Protein AF-A0AAI9C364-F1 (afdb_monomer)

Foldseek 3Di:
DDDPPDPPPDDQDPVLQVQLVVVCVVVVHDPPDDVSSVVSVPDPPDD

Secondary structure (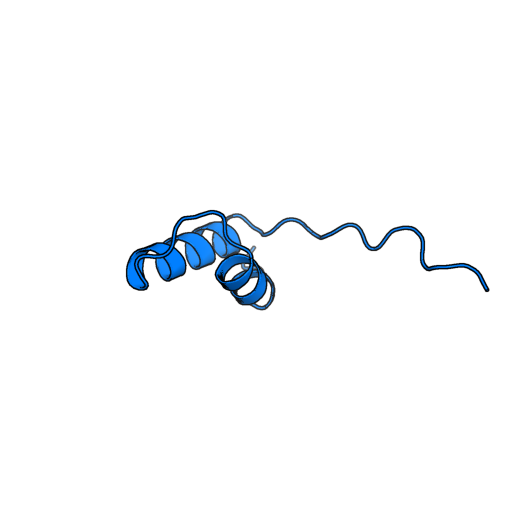DSSP, 8-state):
----TT---PPPPHHH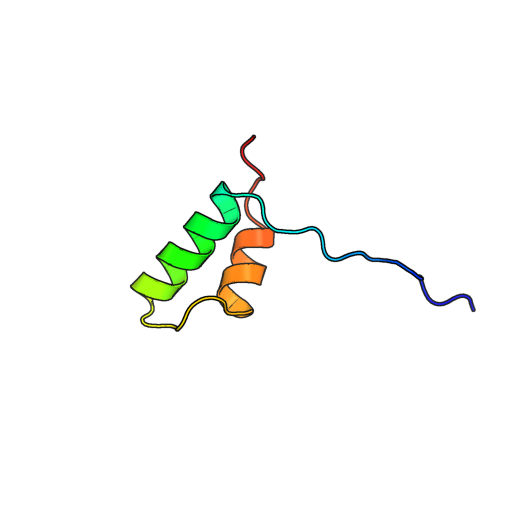HHHHHHHHHHTT--SS-HHHHHHHHTS----

Mean predicted aligned error: 6.83 Å

pLDDT: mean 85.52, std 15.15, range [53.06, 97.94]

Nearest PDB structures (foldseek):
  2yfw-assembly1_H  TM=7.001E-01  e=1.667E+00  Kluyveromyces lactis NRRL Y-1140
  7unk-assembly1_E  TM=7.035E-01  e=1.918E+00  Xenopus laevis
  5bs7-assembly1_C  TM=6.990E-01  e=2.369E+00  Xenopus laevis
  7ux9-assembly1_C  TM=6.965E-01  e=5.131E+00  Arabidopsis thaliana
  7ux9-assembly1_D  TM=6.965E-01  e=5.131E+00  Arabidopsis thaliana

Structure (mmCIF, N/CA/C/O backbone):
data_AF-A0AAI9C364-F1
#
_entry.id   AF-A0AAI9C364-F1
#
loop_
_atom_site.group_PDB
_atom_site.id
_atom_site.type_symbol
_atom_site.label_atom_id
_atom_site.label_alt_id
_atom_site.label_comp_id
_atom_site.label_asym_id
_atom_site.label_entity_id
_atom_site.label_seq_id
_atom_site.pdbx_PDB_ins_code
_atom_site.Cartn_x
_atom_site.Cartn_y
_atom_site.Cartn_z
_atom_site.occupancy
_atom_site.B_iso_or_equiv
_atom_site.auth_seq_id
_atom_site.auth_comp_id
_atom_site.auth_asym_id
_atom_site.auth_atom_id
_atom_site.pdbx_PDB_model_num
ATOM 1 N N . MET A 1 1 ? 16.801 -26.653 -17.517 1.00 57.25 1 MET A N 1
ATOM 2 C CA . MET A 1 1 ? 16.036 -25.408 -17.762 1.00 57.25 1 MET A CA 1
ATOM 3 C C . MET A 1 1 ? 16.511 -24.372 -16.753 1.00 57.25 1 MET A C 1
ATOM 5 O O . MET A 1 1 ? 16.487 -24.694 -15.569 1.00 57.25 1 MET A O 1
ATOM 9 N N . PRO A 1 2 ? 17.018 -23.194 -17.152 1.00 63.72 2 PRO A N 1
ATOM 10 C CA . PRO A 1 2 ? 17.382 -22.181 -16.173 1.00 63.72 2 PRO A CA 1
ATOM 11 C C . PRO A 1 2 ? 16.098 -21.578 -15.594 1.00 63.72 2 PRO A C 1
ATOM 13 O O . PRO A 1 2 ? 15.290 -21.002 -16.316 1.00 63.72 2 PRO A O 1
ATOM 16 N N . ASN A 1 3 ? 15.903 -21.747 -14.287 1.00 57.22 3 ASN A N 1
ATOM 17 C CA . ASN A 1 3 ? 14.892 -21.016 -13.528 1.00 57.22 3 ASN A CA 1
ATOM 18 C C . ASN A 1 3 ? 15.180 -19.508 -13.685 1.00 57.22 3 ASN A C 1
ATOM 20 O O . ASN A 1 3 ? 16.360 -19.143 -13.596 1.00 57.22 3 ASN A O 1
ATOM 24 N N . PRO A 1 4 ? 14.191 -18.624 -13.913 1.00 61.69 4 PRO A N 1
ATOM 25 C CA . PRO A 1 4 ? 14.447 -17.193 -14.037 1.00 61.69 4 PRO A CA 1
ATOM 26 C C . PRO A 1 4 ? 14.970 -16.654 -12.701 1.00 61.69 4 PRO A C 1
ATOM 28 O O . PRO A 1 4 ? 14.220 -16.338 -11.779 1.00 61.69 4 PRO A O 1
ATOM 31 N N . LYS A 1 5 ? 16.297 -16.580 -12.574 1.00 58.09 5 LYS A N 1
ATOM 32 C CA . LYS A 1 5 ? 16.956 -15.944 -11.440 1.00 58.09 5 LYS A CA 1
ATOM 33 C C . LYS A 1 5 ? 16.737 -14.442 -11.575 1.00 58.09 5 LYS A C 1
ATOM 35 O O . LYS A 1 5 ? 17.344 -13.808 -12.430 1.00 58.09 5 LYS A O 1
ATOM 40 N N . GLY A 1 6 ? 15.899 -13.876 -10.710 1.00 54.25 6 GLY A N 1
ATOM 41 C CA . GLY A 1 6 ? 15.928 -12.437 -10.455 1.00 54.25 6 GLY A CA 1
ATOM 42 C C . GLY A 1 6 ? 14.726 -11.629 -10.922 1.00 54.25 6 GLY A C 1
ATOM 43 O O . GLY A 1 6 ? 14.908 -10.470 -11.288 1.00 54.25 6 GLY A O 1
ATOM 44 N N . GLN A 1 7 ? 13.501 -12.154 -10.813 1.00 53.06 7 GLN A N 1
ATOM 45 C CA . GLN A 1 7 ? 12.353 -11.256 -10.647 1.00 53.06 7 GLN A CA 1
ATOM 46 C C . GLN A 1 7 ? 12.474 -10.577 -9.278 1.00 53.06 7 GLN A C 1
ATOM 48 O O . GLN A 1 7 ? 11.902 -11.011 -8.283 1.00 53.06 7 GLN A O 1
ATOM 53 N N . LYS A 1 8 ? 13.312 -9.539 -9.208 1.00 58.38 8 LYS A N 1
ATOM 54 C CA . LYS A 1 8 ? 13.382 -8.666 -8.043 1.00 58.38 8 LYS A CA 1
ATOM 55 C C . LYS A 1 8 ? 12.013 -8.014 -7.932 1.00 58.38 8 LYS A C 1
ATOM 57 O O . LYS A 1 8 ? 11.605 -7.303 -8.852 1.00 58.38 8 LYS A O 1
ATOM 62 N N . SER A 1 9 ? 11.304 -8.289 -6.839 1.00 64.50 9 SER A N 1
ATOM 63 C CA . SER A 1 9 ? 10.071 -7.586 -6.506 1.00 64.50 9 SER A CA 1
ATOM 64 C C . SER A 1 9 ? 10.353 -6.093 -6.599 1.00 64.50 9 SER A C 1
ATOM 66 O O . SER A 1 9 ? 11.195 -5.573 -5.865 1.00 64.50 9 SER A O 1
ATOM 68 N N . GLN A 1 10 ? 9.717 -5.420 -7.557 1.00 73.38 10 GLN A N 1
ATOM 69 C CA . GLN A 1 10 ? 9.855 -3.978 -7.676 1.00 73.38 10 GLN A CA 1
ATOM 70 C C . GLN A 1 10 ? 9.189 -3.364 -6.445 1.00 73.38 10 GLN A C 1
ATOM 72 O O . GLN A 1 10 ? 8.016 -3.655 -6.188 1.00 73.38 10 GLN A O 1
ATOM 77 N N . PRO A 1 11 ? 9.921 -2.574 -5.645 1.00 83.19 11 PRO A N 1
ATOM 78 C CA . PRO A 1 11 ? 9.318 -1.911 -4.506 1.00 83.19 11 PRO A CA 1
ATOM 79 C C . PRO A 1 11 ? 8.236 -0.943 -4.995 1.00 83.19 11 PRO A C 1
ATOM 81 O O . PRO A 1 11 ? 8.395 -0.285 -6.024 1.00 83.19 11 PRO A O 1
ATOM 84 N N . LEU A 1 12 ? 7.143 -0.853 -4.236 1.00 88.12 12 LEU A N 1
ATOM 85 C CA . LEU A 1 12 ? 6.078 0.117 -4.486 1.00 88.12 12 LEU A CA 1
ATOM 86 C C . LEU A 1 12 ? 6.639 1.545 -4.487 1.00 88.12 12 LEU A C 1
ATOM 88 O O . LEU A 1 12 ? 7.479 1.884 -3.642 1.00 88.12 12 LEU A O 1
ATOM 92 N N . SER A 1 13 ? 6.136 2.392 -5.388 1.00 92.00 13 SER A N 1
ATOM 93 C CA . SER A 1 13 ? 6.393 3.834 -5.325 1.00 92.00 13 SER A CA 1
ATOM 94 C C . SER A 1 13 ? 5.788 4.432 -4.044 1.00 92.00 13 SER A C 1
ATOM 96 O O . SER A 1 13 ? 4.887 3.826 -3.455 1.00 92.00 13 SER A O 1
ATOM 98 N N . PRO A 1 14 ? 6.238 5.616 -3.588 1.00 93.19 14 PRO A N 1
ATOM 99 C CA . PRO A 1 14 ? 5.640 6.285 -2.430 1.00 93.19 14 PRO A CA 1
ATOM 100 C C . PRO A 1 14 ? 4.114 6.421 -2.550 1.00 93.19 14 PRO A C 1
ATOM 102 O O . PRO A 1 14 ? 3.392 5.972 -1.665 1.00 93.19 14 PRO A O 1
ATOM 105 N N . ALA A 1 15 ? 3.623 6.876 -3.708 1.00 93.25 15 ALA A N 1
ATOM 106 C CA . ALA A 1 15 ? 2.190 7.001 -3.979 1.00 93.25 15 ALA A CA 1
ATOM 107 C C . ALA A 1 15 ? 1.435 5.658 -3.913 1.00 93.25 15 ALA A C 1
ATOM 109 O O . ALA A 1 15 ? 0.308 5.598 -3.428 1.00 93.25 15 ALA A O 1
ATOM 110 N N . GLN A 1 16 ? 2.051 4.562 -4.369 1.00 95.12 16 GLN A N 1
ATOM 111 C CA . GLN A 1 16 ? 1.455 3.229 -4.254 1.00 95.12 16 GLN A CA 1
ATOM 112 C C . GLN A 1 16 ? 1.413 2.755 -2.793 1.00 95.12 16 GLN A C 1
ATOM 114 O O . GLN A 1 16 ? 0.428 2.152 -2.375 1.00 95.12 16 GLN A O 1
ATOM 119 N N . LYS A 1 17 ? 2.446 3.044 -1.991 1.00 93.69 17 LYS A N 1
ATOM 120 C CA . LYS A 1 17 ? 2.439 2.723 -0.553 1.00 93.69 17 LYS A CA 1
ATOM 121 C C . LYS A 1 17 ? 1.338 3.478 0.184 1.00 93.69 17 LYS A C 1
ATOM 123 O O . LYS A 1 17 ? 0.658 2.884 1.014 1.00 93.69 17 LYS A O 1
ATOM 128 N N . ASP A 1 18 ? 1.145 4.752 -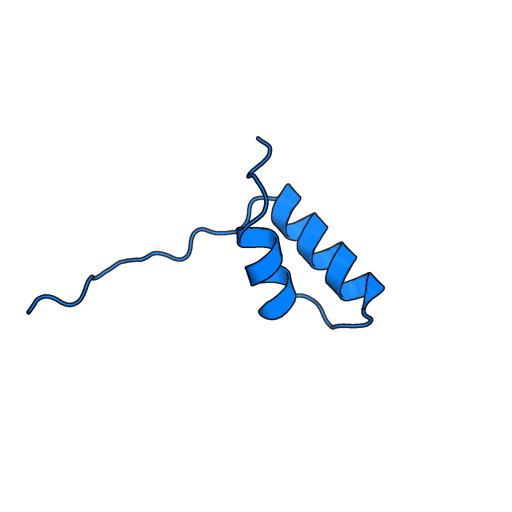0.139 1.00 95.62 18 ASP A N 1
ATOM 129 C CA . ASP A 1 18 ? 0.097 5.567 0.475 1.00 95.62 18 ASP A CA 1
ATOM 130 C C . ASP A 1 18 ? -1.300 5.067 0.093 1.00 95.62 18 ASP A C 1
ATOM 132 O O . ASP A 1 18 ? -2.144 4.900 0.970 1.00 95.62 18 ASP A O 1
ATOM 136 N N . ALA A 1 19 ? -1.511 4.705 -1.177 1.00 95.38 19 ALA A N 1
ATOM 137 C CA . ALA A 1 19 ? -2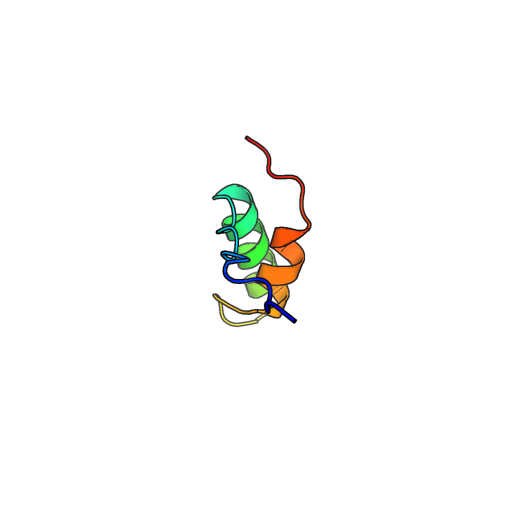.755 4.079 -1.619 1.00 95.38 19 ALA A CA 1
ATOM 138 C C . ALA A 1 19 ? -3.017 2.739 -0.903 1.00 95.38 19 ALA A C 1
ATOM 140 O O . ALA A 1 19 ? -4.138 2.481 -0.462 1.00 95.38 19 ALA A O 1
ATOM 141 N N . ALA A 1 20 ? -1.994 1.887 -0.754 1.00 96.69 20 ALA A N 1
ATOM 142 C CA . ALA A 1 20 ? -2.116 0.621 -0.027 1.00 96.69 20 ALA A CA 1
ATOM 143 C C . ALA A 1 20 ? -2.480 0.841 1.447 1.00 96.69 20 ALA A C 1
ATOM 145 O O . ALA A 1 20 ? -3.339 0.137 1.976 1.00 96.69 20 ALA A O 1
ATOM 146 N N . ARG A 1 21 ? -1.844 1.823 2.101 1.00 96.31 21 ARG A N 1
ATOM 147 C CA . ARG A 1 21 ? -2.117 2.173 3.498 1.00 96.31 21 ARG A CA 1
ATOM 148 C C . ARG A 1 21 ? -3.553 2.659 3.673 1.00 96.31 21 ARG A C 1
ATOM 150 O O . ARG A 1 21 ? -4.263 2.116 4.508 1.00 96.31 21 ARG A O 1
ATOM 157 N N . GLN A 1 22 ? -3.991 3.601 2.840 1.00 97.31 22 GLN A N 1
ATOM 158 C CA . GLN A 1 22 ? -5.340 4.163 2.907 1.00 97.31 22 GLN A CA 1
ATOM 159 C C . GLN A 1 22 ? -6.413 3.082 2.744 1.00 97.31 22 GLN A C 1
ATOM 161 O O . GLN A 1 22 ? -7.364 3.021 3.518 1.00 97.31 22 GLN A O 1
ATOM 166 N N . ARG A 1 23 ? -6.229 2.177 1.776 1.00 96.94 23 ARG A N 1
ATOM 167 C CA . ARG A 1 23 ? -7.149 1.056 1.569 1.00 96.94 23 ARG A CA 1
ATOM 168 C C . ARG A 1 23 ? -7.154 0.091 2.752 1.00 96.94 23 ARG A C 1
ATOM 170 O O . ARG A 1 23 ? -8.217 -0.402 3.123 1.00 96.94 23 ARG A O 1
ATOM 177 N N . ALA A 1 24 ? -5.991 -0.195 3.334 1.00 97.94 24 ALA A N 1
ATOM 178 C CA . ALA A 1 24 ? -5.903 -1.054 4.508 1.00 97.94 24 ALA A CA 1
ATOM 179 C C . ALA A 1 24 ? -6.663 -0.436 5.692 1.00 97.94 24 ALA A C 1
ATOM 181 O O . ALA A 1 24 ? -7.502 -1.109 6.284 1.00 97.94 24 ALA A O 1
ATOM 182 N N . GLU A 1 25 ? -6.446 0.853 5.965 1.00 97.38 25 GLU A N 1
ATOM 183 C CA . GLU A 1 25 ? -7.130 1.615 7.018 1.00 97.38 25 GLU A CA 1
ATOM 184 C C . GLU A 1 25 ? -8.653 1.641 6.819 1.00 97.38 25 GLU A C 1
ATOM 186 O O . GLU A 1 25 ? -9.393 1.308 7.742 1.00 97.38 25 GLU A O 1
ATOM 191 N N . GLU A 1 26 ? -9.124 1.939 5.604 1.00 97.06 26 GLU A N 1
ATOM 192 C CA . GLU A 1 26 ? -10.554 1.958 5.258 1.00 97.06 26 GLU A CA 1
ATOM 193 C C . GLU A 1 26 ? -11.231 0.598 5.486 1.00 97.06 26 GLU A C 1
ATOM 195 O O . GLU A 1 26 ? -12.383 0.524 5.907 1.00 97.06 26 GLU A O 1
ATOM 200 N N . ASN A 1 27 ? -10.502 -0.496 5.249 1.00 96.25 27 ASN A N 1
ATOM 201 C CA . ASN A 1 27 ? -11.003 -1.855 5.438 1.00 96.25 27 ASN A CA 1
ATOM 202 C C . ASN A 1 27 ? -10.687 -2.433 6.831 1.00 96.25 27 ASN A C 1
ATOM 204 O O . ASN A 1 27 ? -10.917 -3.625 7.051 1.00 96.25 27 ASN A O 1
ATOM 208 N N . GLY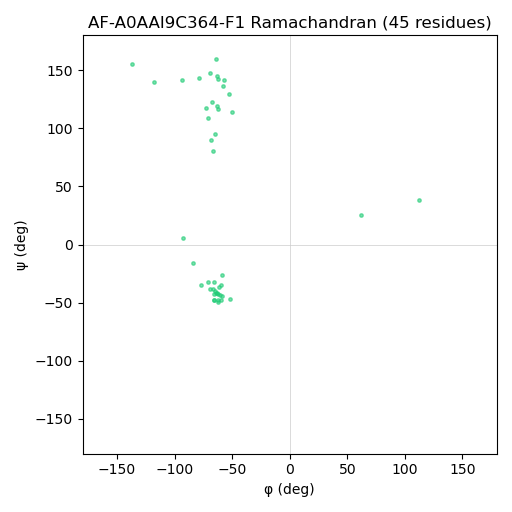 A 1 28 ? -10.119 -1.641 7.749 1.00 96.69 28 GLY A N 1
ATOM 209 C CA . GLY A 1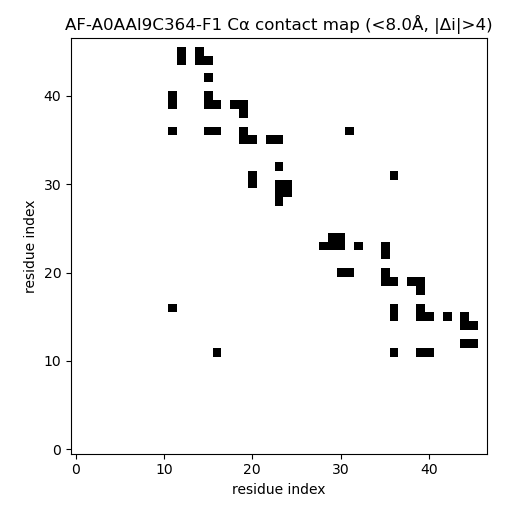 28 ? -9.720 -2.097 9.085 1.00 96.69 28 GLY A CA 1
ATOM 210 C C . GLY A 1 28 ? -8.646 -3.193 9.078 1.00 96.69 28 GLY A C 1
ATOM 211 O O . GLY A 1 28 ? -8.573 -4.007 9.997 1.00 96.69 28 GLY A O 1
ATOM 212 N N . ARG A 1 29 ? -7.833 -3.265 8.021 1.00 97.44 29 ARG A N 1
ATOM 213 C CA . ARG A 1 29 ? -6.769 -4.258 7.851 1.00 97.44 29 ARG A CA 1
ATOM 214 C C . ARG A 1 29 ? -5.440 -3.696 8.352 1.00 97.44 29 ARG A C 1
ATOM 216 O O . ARG A 1 29 ? -5.127 -2.538 8.083 1.00 97.44 29 ARG A O 1
ATOM 223 N N . PRO A 1 30 ? -4.604 -4.510 9.013 1.00 96.94 30 PRO A N 1
ATOM 224 C CA . PRO A 1 30 ? -3.262 -4.081 9.380 1.00 96.94 30 PRO A CA 1
ATOM 225 C C . PRO A 1 30 ? -2.418 -3.786 8.130 1.00 96.94 30 PRO A C 1
ATOM 227 O O . PRO A 1 30 ? -2.532 -4.464 7.106 1.00 96.94 30 PRO A O 1
ATOM 230 N N . TYR A 1 31 ? -1.539 -2.791 8.228 1.00 93.69 31 TYR A N 1
ATOM 231 C CA . TYR A 1 31 ? -0.552 -2.435 7.208 1.00 93.69 31 TYR A CA 1
ATOM 232 C C . TYR A 1 31 ? 0.870 -2.601 7.782 1.00 93.69 31 TYR A C 1
ATOM 234 O O . TYR A 1 31 ? 1.091 -2.214 8.931 1.00 93.69 31 TYR A O 1
ATOM 242 N N . PRO A 1 32 ? 1.858 -3.119 7.021 1.00 94.25 32 PRO A N 1
ATOM 243 C CA . PRO A 1 32 ? 1.779 -3.556 5.623 1.00 94.25 32 PRO A CA 1
ATOM 244 C C . PRO A 1 32 ? 1.129 -4.938 5.454 1.00 94.25 32 PRO A C 1
ATOM 246 O O . PRO A 1 32 ? 1.375 -5.846 6.242 1.00 94.25 32 PRO A O 1
ATOM 249 N N . ASN A 1 33 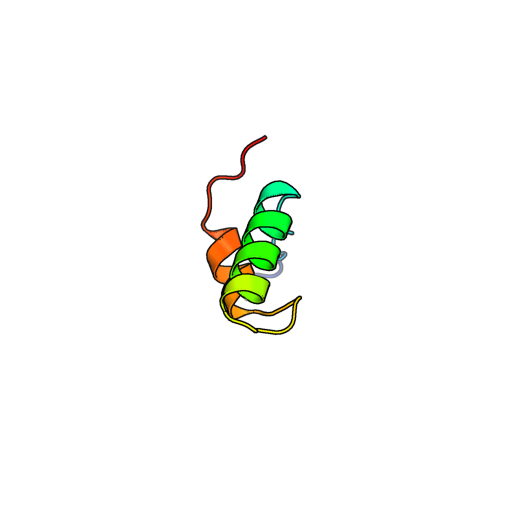? 0.352 -5.127 4.380 1.00 94.81 33 ASN A N 1
ATOM 250 C CA . ASN A 1 33 ? -0.243 -6.424 4.039 1.00 94.81 33 ASN A CA 1
ATOM 251 C C . ASN A 1 33 ? -0.154 -6.739 2.537 1.00 94.81 33 ASN A C 1
ATOM 253 O O . ASN A 1 33 ? -0.064 -5.846 1.698 1.00 94.81 33 ASN A O 1
ATOM 257 N N . LEU A 1 34 ? -0.183 -8.031 2.192 1.00 94.19 34 LEU A N 1
ATOM 258 C CA . LEU A 1 34 ? -0.022 -8.490 0.807 1.00 94.19 34 LEU A CA 1
ATOM 259 C C . LEU A 1 34 ? -1.178 -8.071 -0.103 1.00 94.19 34 LEU A C 1
ATOM 261 O O . LEU A 1 34 ? -0.941 -7.732 -1.256 1.00 94.19 34 LEU A O 1
ATOM 265 N N . VAL A 1 35 ? -2.418 -8.090 0.383 1.00 94.38 35 VAL A N 1
ATOM 266 C CA . VAL A 1 35 ? -3.601 -7.845 -0.455 1.00 94.38 35 VAL A CA 1
ATOM 267 C C . VAL A 1 35 ? -3.611 -6.412 -0.981 1.00 94.38 35 VAL A C 1
ATOM 269 O O . VAL A 1 35 ? -3.790 -6.188 -2.180 1.00 94.38 35 VAL A O 1
ATOM 272 N N . ASP A 1 36 ? -3.384 -5.447 -0.097 1.00 96.69 36 ASP A N 1
ATOM 273 C CA . ASP A 1 36 ? -3.401 -4.028 -0.432 1.00 96.69 36 ASP A CA 1
ATOM 274 C C . ASP A 1 36 ? -2.118 -3.609 -1.149 1.00 96.69 36 ASP A C 1
ATOM 276 O O . ASP A 1 36 ? -2.182 -2.854 -2.119 1.00 96.69 36 ASP A O 1
ATOM 280 N N . ASN A 1 37 ? -0.970 -4.198 -0.796 1.00 95.19 37 ASN A N 1
ATOM 281 C CA . ASN A 1 37 ? 0.276 -3.980 -1.533 1.00 95.19 37 ASN A CA 1
ATOM 282 C C . ASN A 1 37 ? 0.195 -4.501 -2.978 1.00 95.19 37 ASN A C 1
ATOM 284 O O . ASN A 1 37 ? 0.646 -3.825 -3.900 1.00 95.19 37 ASN A O 1
ATOM 288 N N . MET A 1 38 ? -0.398 -5.679 -3.206 1.00 94.06 38 MET A N 1
ATOM 289 C CA . MET A 1 38 ? -0.565 -6.248 -4.552 1.00 94.06 38 MET A CA 1
ATOM 290 C C . MET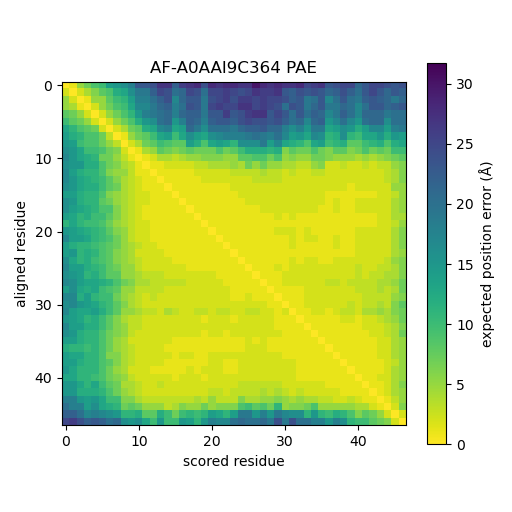 A 1 38 ? -1.600 -5.490 -5.382 1.00 94.06 38 MET A C 1
ATOM 292 O O . MET A 1 38 ? -1.467 -5.405 -6.603 1.00 94.06 38 MET A O 1
ATOM 296 N N . TRP A 1 39 ? -2.630 -4.936 -4.743 1.00 95.31 39 TRP A N 1
ATOM 297 C CA . TRP A 1 39 ? -3.554 -4.018 -5.402 1.00 95.31 39 TRP A CA 1
ATOM 298 C C . TRP A 1 39 ? -2.844 -2.719 -5.802 1.00 95.31 39 TRP A C 1
ATOM 300 O O . TRP A 1 39 ? -2.913 -2.324 -6.965 1.00 95.31 39 TRP A O 1
ATOM 310 N N . ALA A 1 40 ? -2.077 -2.114 -4.893 1.00 94.81 40 ALA A N 1
ATOM 311 C CA . ALA A 1 40 ? -1.346 -0.883 -5.167 1.00 94.81 40 ALA A CA 1
ATOM 312 C C . ALA A 1 40 ? -0.241 -1.052 -6.218 1.00 94.81 40 ALA A C 1
ATOM 314 O O . ALA A 1 40 ? -0.012 -0.144 -7.012 1.00 94.81 40 ALA A O 1
ATOM 315 N N . ALA A 1 41 ? 0.395 -2.225 -6.297 1.00 92.25 41 ALA A N 1
ATOM 316 C CA . ALA A 1 41 ? 1.371 -2.547 -7.340 1.00 92.25 41 ALA A CA 1
ATOM 317 C C . ALA A 1 41 ? 0.791 -2.445 -8.763 1.00 92.25 41 ALA A C 1
ATOM 319 O O . ALA A 1 41 ? 1.537 -2.205 -9.712 1.00 92.25 41 ALA A O 1
ATOM 320 N N . LYS A 1 42 ? -0.531 -2.620 -8.915 1.00 91.31 42 LYS A N 1
ATOM 321 C CA . LYS A 1 42 ? -1.240 -2.497 -10.198 1.00 91.31 42 LYS A CA 1
ATOM 322 C C . LYS A 1 42 ? -1.605 -1.055 -10.545 1.00 91.31 42 LYS A C 1
ATOM 324 O O . LYS A 1 42 ? -1.950 -0.788 -11.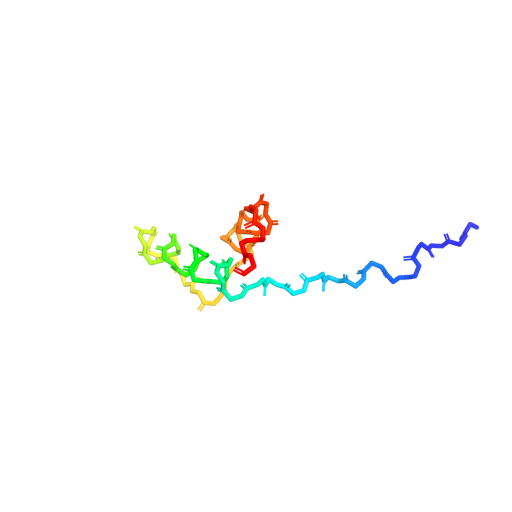694 1.00 91.31 42 LYS A O 1
ATOM 329 N N . LEU A 1 43 ? -1.565 -0.135 -9.578 1.00 91.12 43 LEU A N 1
ATOM 330 C CA . LEU A 1 43 ? -1.847 1.271 -9.843 1.00 91.12 43 LEU A CA 1
ATOM 331 C C . LEU A 1 43 ? -0.728 1.879 -10.694 1.00 91.12 43 LEU A C 1
ATOM 333 O O . LEU A 1 43 ? 0.439 1.507 -10.519 1.00 91.12 43 LEU A O 1
ATOM 337 N N . PRO A 1 44 ? -1.048 2.846 -11.573 1.00 89.12 44 PRO A N 1
ATOM 338 C CA . PRO A 1 44 ? -0.032 3.593 -12.292 1.00 89.12 44 PRO A CA 1
ATOM 339 C C . PRO A 1 44 ? 0.976 4.176 -11.303 1.00 89.12 44 PRO A C 1
ATOM 341 O O . PRO A 1 44 ? 0.597 4.830 -10.328 1.00 89.12 44 PRO A O 1
ATOM 344 N N . ARG A 1 45 ? 2.268 3.959 -11.560 1.00 84.62 45 ARG A N 1
ATOM 345 C CA . ARG A 1 45 ? 3.331 4.658 -10.837 1.00 84.62 45 ARG A CA 1
ATOM 346 C C . ARG A 1 45 ? 3.267 6.125 -11.249 1.00 84.62 45 ARG A C 1
ATOM 348 O O . ARG A 1 45 ? 3.875 6.499 -12.246 1.00 84.62 45 ARG A O 1
ATOM 355 N N . LYS A 1 46 ? 2.489 6.937 -10.531 1.00 67.25 46 LYS A N 1
ATOM 356 C CA . LYS A 1 46 ? 2.593 8.391 -10.656 1.00 67.25 46 LYS A CA 1
ATOM 357 C C . LYS A 1 46 ? 4.003 8.780 -10.201 1.00 67.25 46 LYS A C 1
ATOM 359 O O . LYS A 1 46 ? 4.401 8.398 -9.097 1.00 67.25 46 LYS A O 1
ATOM 364 N N . SER A 1 47 ? 4.754 9.378 -11.130 1.00 58.31 47 SER A N 1
ATOM 365 C CA . SER A 1 47 ? 6.079 9.969 -10.906 1.00 58.31 47 SER A CA 1
ATOM 366 C C . SER A 1 47 ? 6.023 11.070 -9.865 1.00 58.31 47 SER A C 1
ATOM 368 O O . SER A 1 47 ? 4.993 11.780 -9.833 1.00 58.31 47 SER A O 1
#

Organism: Stenotrophomonas maltophilia (NCBI:txid40324)

Sequence (47 aa):
MPNPKGQKSQPLSPAQKDAARQRAEENGRPYPNLVDNMWAAKLPRKS

Solvent-accessible surface area (backbone atoms only — not comparable to full-atom values): 3054 Å² total; per-residue (Å²): 132,86,73,85,84,70,84,68,80,76,79,68,50,73,66,31,49,51,52,16,46,52,53,20,58,77,69,74,42,75,72,91,45,69,71,40,45,58,53,24,64,70,47,82,80,76,127

Radius of gyration: 13.03 Å; Cα contacts (8 Å, |Δi|>4): 32; chains: 1; bounding box: 28×35×27 Å